Protein AF-A0A5J4P7D4-F1 (afdb_monomer_lite)

Sequence (178 aa):
KENSPLKLSGLQFLTQFEGKTYKEIDRSEIRRINSHRVVLNILRKDTPANVKYIIFQRVNTAGMPLTPQEMRHALNQGRPAEFVKELAEVEEFLLATDRKISTKRMKDRDFVNRFLAFFLLGYDENYEGELDGFMQTAMSSLSEKDEKELQEIKTTFGKSMRTIYNIFDNDAFRKRYN

Foldseek 3Di:
DPDDADADDDDDPPCVRHRPGLVRDDPVVNVVVVPDDDDDDDDDPPQDLVNVLVVLQVVQPPDNRQDLQSSLCVSLDDPLNVLLVVLLPDPLNCQLCVVPQDPVSHSSSVVSLQVQLCVVPNDPPDCPPPRSVSSSVSSNCSVVDDPVRSVVSSVVSSVVSNVLCVVQPVNRPDDDDD

Radius of gyration: 21.69 Å; chains: 1; bounding box: 48×47×60 Å

Secondary structure (DSSP, 8-state):
--PPPPB----SS-GGGTT-BGGGS-HHHHHHHHT------PPPTTS-HHHHHHHHHHHTTSSSPPPHHHHHHHHTTTHHHHHHHHHHT-HHHHHHTTT-S--GGGHHHHHHHHHHHHHHH-STTT--S-HHHHHHHHHHHGGG--HHHHHHHHHHHHHHHHHHHHHHGGGTT-----

Organism: NCBI:txid433724

Structure (mmCIF, N/CA/C/O backbone):
data_AF-A0A5J4P7D4-F1
#
_entry.id   AF-A0A5J4P7D4-F1
#
loop_
_atom_site.group_PDB
_atom_site.id
_atom_site.type_symbol
_atom_site.label_atom_id
_atom_site.label_alt_id
_atom_site.label_comp_id
_atom_site.label_asym_id
_atom_site.label_entity_id
_atom_site.label_seq_id
_atom_site.pdbx_PDB_ins_code
_atom_site.Cartn_x
_atom_site.Cartn_y
_atom_site.Cartn_z
_atom_site.occupancy
_atom_site.B_iso_or_equiv
_atom_site.auth_seq_id
_atom_site.auth_comp_id
_atom_site.auth_asym_id
_atom_site.auth_atom_id
_atom_site.pdbx_PDB_model_num
ATOM 1 N N . LYS A 1 1 ? -12.859 28.177 14.405 1.00 46.16 1 LYS A N 1
ATOM 2 C CA . LYS A 1 1 ? -14.030 27.382 13.966 1.00 46.16 1 LYS A CA 1
ATOM 3 C C . LYS A 1 1 ? -14.471 26.546 15.156 1.00 46.16 1 LYS A C 1
ATOM 5 O O . LYS A 1 1 ? -13.676 25.729 15.600 1.00 46.16 1 LYS A O 1
ATOM 10 N N . GLU A 1 2 ? -15.649 26.803 15.723 1.00 53.09 2 GLU A N 1
ATOM 11 C CA . GLU A 1 2 ? -16.229 25.909 16.731 1.00 53.09 2 GLU A CA 1
ATOM 12 C C . GLU A 1 2 ? -16.552 24.580 16.047 1.00 53.09 2 GLU A C 1
ATOM 14 O O . GLU A 1 2 ? -17.415 24.517 15.174 1.00 53.09 2 GLU A O 1
ATOM 19 N N . ASN A 1 3 ? -15.792 23.535 16.372 1.00 69.12 3 ASN A N 1
ATOM 20 C CA . ASN A 1 3 ? -16.097 22.197 15.889 1.00 69.12 3 ASN A CA 1
ATOM 21 C C . ASN A 1 3 ? -17.361 21.719 16.596 1.00 69.12 3 ASN A C 1
ATOM 23 O O . ASN A 1 3 ? -17.386 21.607 17.824 1.00 69.12 3 ASN A O 1
ATOM 27 N N . SER A 1 4 ? -18.400 21.431 15.816 1.00 82.44 4 SER A N 1
ATOM 28 C CA . SER A 1 4 ? -19.593 20.763 16.319 1.00 82.44 4 SER A CA 1
ATOM 29 C C . SER A 1 4 ? -19.191 19.478 17.060 1.00 82.44 4 SER A C 1
ATOM 31 O O . SER A 1 4 ? -18.303 18.758 16.593 1.00 82.44 4 SER A O 1
ATOM 33 N N . PRO A 1 5 ? -19.802 19.184 18.220 1.00 85.62 5 PRO A N 1
ATOM 34 C CA . PRO A 1 5 ? -19.445 18.012 19.007 1.00 85.62 5 PRO A CA 1
ATOM 35 C C . PRO A 1 5 ? -19.696 16.727 18.211 1.00 85.62 5 PRO A C 1
ATOM 37 O O . PRO A 1 5 ? -20.741 16.570 17.578 1.00 85.62 5 PRO A O 1
ATOM 40 N N . LEU A 1 6 ? -18.729 15.806 18.263 1.00 92.31 6 LEU A N 1
ATOM 41 C CA . LEU A 1 6 ? -18.836 14.499 17.621 1.00 92.31 6 LEU A CA 1
ATOM 42 C C . LEU A 1 6 ? -20.004 13.708 18.220 1.00 92.31 6 LEU A C 1
ATOM 44 O O . LEU A 1 6 ? -20.216 13.711 19.438 1.00 92.31 6 LEU A O 1
ATOM 48 N N . LYS A 1 7 ? -20.736 13.018 17.346 1.00 94.19 7 LYS A N 1
ATOM 49 C CA . LYS A 1 7 ? -21.844 12.130 17.699 1.00 94.19 7 LYS A CA 1
ATOM 50 C C . LYS A 1 7 ? -21.432 10.687 17.464 1.00 94.19 7 LYS A C 1
ATOM 52 O O . LYS A 1 7 ? -20.770 10.388 16.469 1.00 94.19 7 LYS A O 1
ATOM 57 N N . LEU A 1 8 ? -21.819 9.810 18.382 1.00 92.12 8 LEU A N 1
ATOM 58 C CA . LEU A 1 8 ? -21.592 8.380 18.224 1.00 92.12 8 LEU A CA 1
ATOM 59 C C . LEU A 1 8 ? -22.368 7.864 17.013 1.00 92.12 8 LEU A C 1
ATOM 61 O O . LEU A 1 8 ? -23.520 8.247 16.809 1.00 92.12 8 LEU A O 1
ATOM 65 N N . SER A 1 9 ? -21.725 7.019 16.211 1.00 93.00 9 SER A N 1
ATOM 66 C CA . SER A 1 9 ? -22.381 6.356 15.090 1.00 93.00 9 SER A CA 1
ATOM 67 C C . SER A 1 9 ? -21.851 4.942 14.856 1.00 93.00 9 SER A C 1
ATOM 69 O O . SER A 1 9 ? -20.699 4.650 15.186 1.00 93.00 9 SER A O 1
ATOM 71 N N . GLY A 1 10 ? -22.685 4.072 14.286 1.00 90.69 10 GLY A N 1
ATOM 72 C CA . GLY A 1 10 ? -22.324 2.702 13.918 1.00 90.69 10 GLY A CA 1
ATOM 73 C C . GLY A 1 10 ? -22.178 1.744 15.104 1.00 90.69 10 GLY A C 1
ATOM 74 O O . GLY A 1 10 ? -21.402 0.789 15.024 1.00 90.69 10 GL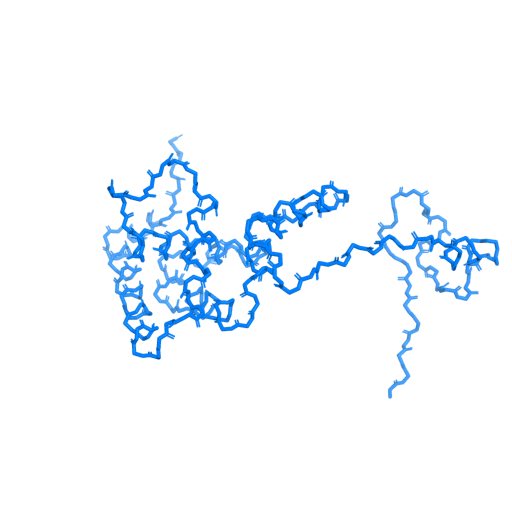Y A O 1
ATOM 75 N N . LEU A 1 11 ? -22.880 1.985 16.216 1.00 89.81 11 LEU A N 1
ATOM 76 C CA . LEU A 1 11 ? -22.813 1.124 17.398 1.00 89.81 11 LEU A CA 1
ATOM 77 C C . LEU A 1 11 ? -23.541 -0.211 17.159 1.00 89.81 11 LEU A C 1
ATOM 79 O O . LEU A 1 11 ? -24.697 -0.234 16.755 1.00 89.81 11 LEU A O 1
ATOM 83 N N . GLN A 1 12 ? -22.885 -1.337 17.469 1.00 83.88 12 GLN A N 1
ATOM 84 C CA . GLN A 1 12 ? -23.477 -2.680 17.313 1.00 83.88 12 GLN A CA 1
ATOM 85 C C . GLN A 1 12 ? -24.240 -3.171 18.554 1.00 83.88 12 GLN A C 1
ATOM 87 O O . GLN A 1 12 ? -25.206 -3.914 18.422 1.00 83.88 12 GLN A O 1
ATOM 92 N N . PHE A 1 13 ? -23.819 -2.762 19.757 1.00 83.62 13 PHE A N 1
ATOM 93 C CA . PHE A 1 13 ? -24.372 -3.268 21.025 1.00 83.62 13 PHE A CA 1
ATOM 94 C C . PHE A 1 13 ? -24.943 -2.173 21.936 1.00 83.62 13 PHE A C 1
ATOM 96 O O . PHE A 1 13 ? -25.881 -2.428 22.681 1.00 83.62 13 PHE A O 1
ATOM 103 N N . LEU A 1 14 ? -24.395 -0.952 21.887 1.00 88.69 14 LEU A N 1
ATOM 104 C CA . LEU A 1 14 ? -24.817 0.189 22.716 1.00 88.69 14 LEU A CA 1
ATOM 105 C C . LEU A 1 14 ? -25.665 1.187 21.915 1.00 88.69 14 LEU A C 1
ATOM 107 O O . LEU A 1 14 ? -25.465 2.399 21.993 1.00 88.69 14 LEU A O 1
ATOM 111 N N . THR A 1 15 ? -26.590 0.673 21.108 1.00 92.44 15 THR A N 1
ATOM 112 C CA . THR A 1 15 ? -27.389 1.453 20.149 1.00 92.44 15 THR A CA 1
ATOM 113 C C . THR A 1 15 ? -28.210 2.569 20.801 1.00 92.44 15 THR A C 1
ATOM 115 O O . THR A 1 15 ? -28.517 3.559 20.147 1.00 92.44 15 THR A O 1
ATOM 118 N N . GLN A 1 16 ? -28.488 2.497 22.107 1.00 92.88 16 GLN A N 1
ATOM 119 C CA . GLN A 1 16 ? -29.135 3.568 22.876 1.00 92.88 16 GLN A CA 1
ATOM 120 C C . GLN A 1 16 ? -28.321 4.874 22.962 1.00 92.88 16 GLN A C 1
ATOM 122 O O . GLN A 1 16 ? -28.845 5.908 23.390 1.00 92.88 16 GLN A O 1
ATOM 127 N N . PHE A 1 17 ? -27.034 4.833 22.609 1.00 93.44 17 PHE A N 1
ATOM 128 C CA . PHE A 1 17 ? -26.161 6.005 22.544 1.00 93.44 17 PHE A CA 1
ATOM 129 C C . PHE A 1 17 ? -25.902 6.484 21.113 1.00 93.44 17 PHE A C 1
ATOM 131 O O . PHE A 1 17 ? -25.195 7.473 20.930 1.00 93.44 17 PHE A O 1
ATOM 138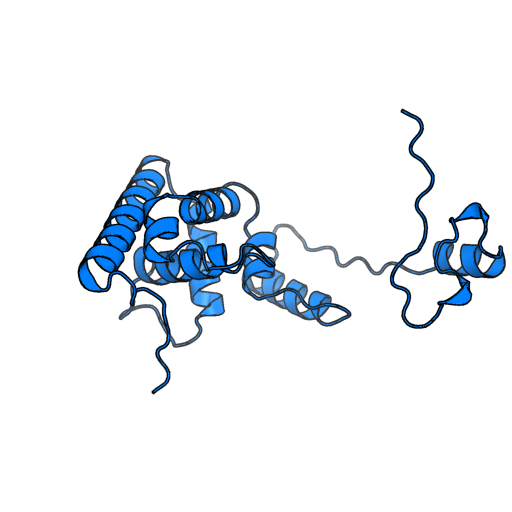 N N . GLU A 1 18 ? -26.483 5.830 20.106 1.00 95.06 18 GLU A N 1
ATOM 139 C CA . GLU A 1 18 ? -26.373 6.244 18.709 1.00 95.06 18 GLU A CA 1
ATOM 140 C C . GLU A 1 18 ? -26.872 7.691 18.541 1.00 95.06 18 GLU A C 1
ATOM 142 O O . GLU A 1 18 ? -27.904 8.085 19.086 1.00 95.06 18 GLU A O 1
ATOM 147 N N . GLY A 1 19 ? -26.107 8.520 17.831 1.00 94.44 19 GLY A N 1
ATOM 148 C CA . GLY A 1 19 ? -26.412 9.934 17.610 1.00 94.44 19 GLY A CA 1
ATOM 149 C C . GLY A 1 19 ? -26.191 10.856 18.816 1.00 94.44 19 GLY A C 1
ATOM 150 O O . GLY A 1 19 ? -26.278 12.077 18.650 1.00 94.44 19 GLY A O 1
ATOM 151 N N . LYS A 1 20 ? -25.868 10.320 20.001 1.00 94.75 20 LYS A N 1
ATOM 152 C CA . LYS A 1 20 ? -25.561 11.122 21.192 1.00 94.75 20 LYS A CA 1
ATOM 153 C C . LYS A 1 20 ? -24.125 11.636 21.169 1.00 94.75 20 LYS A C 1
ATOM 155 O O . LYS A 1 20 ? -23.201 10.982 20.683 1.00 94.75 20 LYS A O 1
ATOM 160 N N . THR A 1 21 ? -23.937 12.820 21.729 1.00 93.69 21 THR A N 1
ATOM 161 C CA . THR A 1 21 ? -22.639 13.429 22.020 1.00 93.69 21 THR A CA 1
ATOM 162 C C . THR A 1 21 ? -22.132 12.986 23.391 1.00 93.69 21 THR A C 1
ATOM 164 O O . THR A 1 21 ? -22.897 12.537 24.242 1.00 93.69 21 THR A O 1
ATOM 167 N N . TYR A 1 22 ? -20.838 13.181 23.655 1.00 90.56 22 TYR A N 1
ATOM 168 C CA . TYR A 1 22 ? -20.226 12.838 24.946 1.00 90.56 22 TYR A CA 1
ATOM 169 C C . TYR A 1 22 ? -20.953 13.447 26.160 1.00 90.56 22 TYR A C 1
ATOM 171 O O . TYR A 1 22 ? -21.001 12.829 27.215 1.00 90.56 22 TYR A O 1
ATOM 179 N N . LYS A 1 23 ? -21.544 14.644 26.021 1.00 90.50 23 LYS A N 1
ATOM 180 C CA . LYS A 1 23 ? -22.276 15.318 27.109 1.00 90.50 23 LYS A CA 1
ATOM 181 C C . LYS A 1 23 ? -23.677 14.744 27.357 1.00 90.50 23 LYS A C 1
ATOM 183 O O . LYS A 1 23 ? -24.234 14.990 28.420 1.00 90.50 23 LYS A O 1
ATOM 188 N N . GLU A 1 24 ? -24.238 14.019 26.392 1.00 93.19 24 GLU A N 1
ATOM 189 C CA . GLU A 1 24 ? -25.592 13.443 26.436 1.00 93.19 24 GLU A CA 1
ATOM 190 C C . GLU A 1 24 ? -25.603 11.986 26.933 1.00 93.19 24 GLU A C 1
ATOM 192 O O . GLU A 1 24 ? -26.661 11.361 27.024 1.00 93.19 24 GLU A O 1
ATOM 197 N N . ILE A 1 25 ? -24.428 11.426 27.231 1.00 93.69 25 ILE A N 1
ATOM 198 C CA . ILE A 1 25 ? -24.266 10.080 27.784 1.00 93.69 25 ILE A CA 1
ATOM 199 C C . ILE A 1 25 ? -24.331 10.149 29.315 1.00 93.69 25 ILE A C 1
ATOM 201 O O . ILE A 1 25 ? -23.865 11.109 29.933 1.00 93.69 25 ILE A O 1
ATOM 205 N N . ASP A 1 26 ? -24.886 9.112 29.943 1.00 93.19 26 ASP A N 1
ATOM 206 C CA . ASP A 1 26 ? -24.967 9.030 31.399 1.00 93.19 26 ASP A CA 1
ATOM 207 C C . ASP A 1 26 ? -23.583 9.067 32.059 1.00 93.19 26 ASP A C 1
ATOM 209 O O . ASP A 1 26 ? -22.604 8.480 31.586 1.00 93.19 26 ASP A O 1
ATOM 213 N N . ARG A 1 27 ? -23.501 9.728 33.220 1.00 92.25 27 ARG A N 1
ATOM 214 C CA . ARG A 1 27 ? -22.233 9.916 33.947 1.00 92.25 27 ARG A CA 1
ATOM 215 C C . ARG A 1 27 ? -21.536 8.600 34.305 1.00 92.25 27 ARG A C 1
ATOM 217 O O . ARG A 1 27 ? -20.309 8.581 34.391 1.00 92.25 27 ARG A O 1
ATOM 224 N N . SER A 1 28 ? -22.287 7.523 34.538 1.00 92.25 28 SER A N 1
ATOM 225 C CA . SER A 1 28 ? -21.741 6.188 34.818 1.00 92.25 28 SER A CA 1
ATOM 226 C C . SER A 1 28 ? -20.965 5.630 33.623 1.00 92.25 28 SER A C 1
ATOM 228 O O . SER A 1 28 ? -19.838 5.168 33.791 1.00 92.25 28 SER A O 1
ATOM 230 N N . GLU A 1 29 ? -21.519 5.744 32.418 1.00 91.31 29 GLU A N 1
ATOM 231 C CA . GLU A 1 29 ? -20.887 5.285 31.179 1.00 91.31 29 GLU A CA 1
ATOM 232 C C . GLU A 1 29 ? -19.696 6.167 30.804 1.00 91.31 29 GLU A C 1
ATOM 234 O O . GLU A 1 29 ? -18.632 5.649 30.471 1.00 91.31 29 GLU A O 1
ATOM 239 N N . ILE A 1 30 ? -19.814 7.489 30.978 1.00 91.62 30 ILE A N 1
ATOM 240 C CA . ILE A 1 30 ? -18.678 8.412 30.842 1.00 91.62 30 ILE A CA 1
ATOM 241 C C . ILE A 1 30 ? -17.539 8.012 31.787 1.00 91.62 30 ILE A C 1
ATOM 243 O O . ILE A 1 30 ? -16.375 7.966 31.387 1.00 91.62 30 ILE A O 1
ATOM 247 N N . ARG A 1 31 ? -17.853 7.693 33.049 1.00 92.56 31 ARG A N 1
ATOM 248 C CA . ARG A 1 31 ? -16.848 7.239 34.015 1.00 92.56 31 ARG A CA 1
ATOM 249 C C . ARG A 1 31 ? -16.209 5.926 33.567 1.00 92.56 31 ARG A C 1
ATOM 251 O O . ARG A 1 31 ? -14.994 5.819 33.674 1.00 92.56 31 ARG A O 1
ATOM 258 N N . ARG A 1 32 ? -16.988 4.983 33.026 1.00 90.75 32 ARG A N 1
ATOM 259 C CA . ARG A 1 32 ? -16.485 3.706 32.495 1.00 90.75 32 ARG A CA 1
ATOM 260 C C . ARG A 1 32 ? -15.531 3.903 31.317 1.00 90.75 32 ARG A C 1
ATOM 262 O O . ARG A 1 32 ? -14.507 3.228 31.262 1.00 90.75 32 ARG A O 1
ATOM 269 N N . ILE A 1 33 ? -15.842 4.837 30.415 1.00 89.19 33 ILE A N 1
ATOM 270 C CA . ILE A 1 33 ? -14.963 5.231 29.302 1.00 89.19 33 ILE A CA 1
ATOM 271 C C . ILE A 1 33 ? -13.659 5.820 29.851 1.00 89.19 33 ILE A C 1
ATOM 273 O O . ILE A 1 33 ? -12.580 5.354 29.499 1.00 89.19 33 ILE A O 1
ATOM 277 N N . ASN A 1 34 ? -13.749 6.789 30.765 1.00 89.94 34 ASN A N 1
ATOM 278 C CA . ASN A 1 34 ? -12.573 7.471 31.317 1.00 89.94 34 ASN A CA 1
ATOM 279 C C . ASN A 1 34 ? -11.693 6.564 32.183 1.00 89.94 34 ASN A C 1
ATOM 281 O O . ASN A 1 34 ? -10.487 6.775 32.268 1.00 89.94 34 ASN A O 1
ATOM 285 N N . SER A 1 35 ? -12.281 5.563 32.839 1.00 91.56 35 SER A N 1
ATOM 286 C CA . SER A 1 35 ? -11.549 4.577 33.634 1.00 91.56 35 SER A CA 1
ATOM 287 C C . SER A 1 35 ? -11.076 3.376 32.813 1.00 91.56 35 SER A C 1
ATOM 289 O O . SER A 1 35 ? -10.497 2.448 33.383 1.00 91.56 35 SER A O 1
ATOM 291 N N . HIS A 1 36 ? -11.363 3.327 31.507 1.00 90.25 36 HIS A N 1
ATOM 292 C CA . HIS A 1 36 ? -10.945 2.211 30.672 1.00 90.25 36 HIS A CA 1
ATOM 293 C C . HIS A 1 36 ? -9.420 2.204 30.552 1.00 90.25 36 HIS A C 1
ATOM 295 O O . HIS A 1 36 ? -8.794 3.211 30.221 1.00 90.25 36 HIS A O 1
ATOM 301 N N . ARG A 1 37 ? -8.800 1.059 30.846 1.00 87.62 37 ARG A N 1
ATOM 302 C CA . ARG A 1 37 ? -7.342 0.933 30.808 1.00 87.62 37 ARG A CA 1
ATOM 303 C C . ARG A 1 37 ? -6.899 0.732 29.367 1.00 87.62 37 ARG A C 1
ATOM 305 O O . ARG A 1 37 ? -7.195 -0.296 28.768 1.00 87.62 37 ARG A O 1
ATOM 312 N N . VAL A 1 38 ? -6.148 1.688 28.836 1.00 84.00 38 VAL A N 1
ATOM 313 C CA . VAL A 1 38 ? -5.458 1.522 27.556 1.00 84.00 38 VAL A CA 1
ATOM 314 C C . VAL A 1 38 ? -4.169 0.743 27.806 1.00 84.00 38 VAL A C 1
ATOM 316 O O . VAL A 1 38 ? -3.326 1.165 28.599 1.00 84.00 38 VAL A O 1
ATOM 319 N N . VAL A 1 39 ? -4.017 -0.408 27.152 1.00 80.38 39 VAL A N 1
ATOM 320 C CA . VAL A 1 39 ? -2.771 -1.183 27.186 1.00 80.38 39 VAL A CA 1
ATOM 321 C C . VAL A 1 39 ? -1.828 -0.618 26.131 1.00 80.38 39 VAL A C 1
ATOM 323 O O . VAL A 1 39 ? -2.134 -0.646 24.941 1.00 80.38 39 VAL A O 1
ATOM 326 N N . LEU A 1 40 ? -0.677 -0.106 26.566 1.00 81.25 40 LEU A N 1
ATOM 327 C CA . LEU A 1 40 ? 0.373 0.396 25.684 1.00 81.25 40 LEU A CA 1
ATOM 328 C C . LEU A 1 40 ? 1.529 -0.605 25.648 1.00 81.25 40 LEU A C 1
ATOM 330 O O . LEU A 1 40 ? 2.111 -0.920 26.683 1.00 81.25 40 LEU A O 1
ATOM 334 N N . ASN A 1 41 ? 1.880 -1.075 24.452 1.00 78.38 41 ASN A N 1
ATOM 335 C CA . ASN A 1 41 ? 3.073 -1.888 24.223 1.00 78.38 41 ASN A CA 1
ATOM 336 C C . ASN A 1 41 ? 4.170 -0.992 23.636 1.00 78.38 41 ASN A C 1
ATOM 338 O O . ASN A 1 41 ? 4.054 -0.541 22.498 1.00 78.38 41 ASN A O 1
ATOM 342 N N . ILE A 1 42 ? 5.216 -0.708 24.416 1.00 82.88 42 ILE A N 1
ATOM 343 C CA . ILE A 1 42 ? 6.316 0.172 23.998 1.00 82.88 42 ILE A CA 1
ATOM 344 C C . ILE A 1 42 ? 7.446 -0.680 23.421 1.00 82.88 42 ILE A C 1
ATOM 346 O O . ILE A 1 42 ? 8.053 -1.482 24.129 1.00 82.88 42 ILE A O 1
ATOM 350 N N . LEU A 1 43 ? 7.741 -0.486 22.136 1.00 82.94 43 LEU A N 1
ATOM 351 C CA . LEU A 1 43 ? 8.848 -1.151 21.452 1.00 82.94 43 LEU A CA 1
ATOM 352 C C . LEU A 1 43 ? 10.102 -0.283 21.530 1.00 82.94 43 LEU A C 1
ATOM 354 O O . LEU A 1 43 ? 10.059 0.915 21.249 1.00 82.94 43 LEU A O 1
ATOM 358 N N . ARG A 1 44 ? 11.236 -0.889 21.889 1.00 86.00 44 ARG A N 1
ATOM 359 C CA . ARG A 1 44 ? 12.528 -0.194 21.881 1.00 86.00 44 ARG A CA 1
ATOM 360 C C . ARG A 1 44 ? 13.028 -0.016 20.445 1.00 86.00 44 ARG A C 1
ATOM 362 O O . ARG A 1 44 ? 12.671 -0.799 19.558 1.00 86.00 44 ARG A O 1
ATOM 369 N N . LYS A 1 45 ? 13.863 1.001 20.211 1.00 79.81 45 LYS A N 1
ATOM 370 C CA . LYS A 1 45 ? 14.388 1.353 18.876 1.00 79.81 45 LYS A CA 1
ATOM 371 C C . LYS A 1 45 ? 15.063 0.160 18.182 1.00 79.81 45 LYS A C 1
ATOM 373 O O . LYS A 1 45 ? 14.801 -0.081 17.005 1.00 79.81 45 LYS A O 1
ATOM 378 N N . ASP A 1 46 ? 15.850 -0.588 18.945 1.00 84.88 46 ASP A N 1
ATOM 379 C CA . ASP A 1 46 ? 16.629 -1.780 18.591 1.00 84.88 46 ASP A CA 1
ATOM 380 C C . ASP A 1 46 ? 15.799 -3.059 18.408 1.00 84.88 46 ASP A C 1
ATOM 382 O O . ASP A 1 46 ? 16.346 -4.090 18.030 1.00 84.88 46 ASP A O 1
ATOM 386 N N . THR A 1 47 ? 14.478 -3.015 18.621 1.00 84.44 47 THR A N 1
ATOM 387 C CA . THR A 1 47 ? 13.620 -4.181 18.368 1.00 84.44 47 THR A CA 1
ATOM 388 C C . THR A 1 47 ? 13.722 -4.576 16.883 1.00 84.44 47 THR A C 1
ATOM 390 O O . THR A 1 47 ? 13.428 -3.729 16.025 1.00 84.44 47 THR A O 1
ATOM 393 N N . PRO A 1 48 ? 14.094 -5.832 16.562 1.00 82.44 48 PRO A N 1
ATOM 394 C CA . PRO A 1 48 ? 14.216 -6.297 15.183 1.00 82.44 48 PRO A CA 1
ATOM 395 C C . PRO A 1 48 ? 12.927 -6.100 14.374 1.00 82.44 48 PRO A C 1
ATOM 397 O O . PRO A 1 48 ? 11.821 -6.205 14.913 1.00 82.44 48 PRO A O 1
ATOM 400 N N . ALA A 1 49 ? 13.052 -5.813 13.075 1.00 74.88 49 ALA A N 1
ATOM 401 C CA . ALA A 1 49 ? 11.910 -5.490 12.211 1.00 74.88 49 ALA A CA 1
ATOM 402 C C . ALA A 1 49 ? 10.876 -6.628 12.137 1.00 74.88 49 ALA A C 1
ATOM 404 O O . ALA A 1 49 ? 9.675 -6.381 12.237 1.00 74.88 49 ALA A O 1
ATOM 405 N N . ASN A 1 50 ? 11.336 -7.879 12.065 1.00 71.56 50 ASN A N 1
ATOM 406 C CA . ASN A 1 50 ? 10.482 -9.068 12.105 1.00 71.56 50 ASN A CA 1
ATOM 407 C C . ASN A 1 50 ? 9.726 -9.205 13.442 1.00 71.56 50 ASN A C 1
ATOM 409 O O . ASN A 1 50 ? 8.551 -9.562 13.457 1.00 71.56 50 ASN A O 1
ATOM 413 N N . VAL A 1 51 ? 10.357 -8.864 14.570 1.00 80.19 51 VAL A N 1
ATOM 414 C CA . VAL A 1 51 ? 9.700 -8.870 15.887 1.00 80.19 51 VAL A CA 1
ATOM 415 C C . VAL A 1 51 ? 8.640 -7.769 15.966 1.00 80.19 51 VAL A C 1
ATOM 417 O O . VAL A 1 51 ? 7.529 -8.033 16.427 1.00 80.19 51 VAL A O 1
ATOM 420 N N . LYS A 1 52 ? 8.936 -6.558 15.463 1.00 80.69 52 LYS A N 1
ATOM 421 C CA . LYS A 1 52 ? 7.940 -5.477 15.337 1.00 80.69 52 LYS A CA 1
ATOM 422 C C . LYS A 1 52 ? 6.743 -5.956 14.513 1.00 80.69 52 LYS A C 1
ATOM 424 O O . LYS A 1 52 ? 5.616 -5.825 14.979 1.00 80.69 52 LYS A O 1
ATOM 429 N N . TYR A 1 53 ? 6.984 -6.578 13.358 1.00 75.38 53 TYR A N 1
ATOM 430 C CA . TYR A 1 53 ? 5.934 -7.134 12.500 1.00 75.38 53 TYR A CA 1
ATOM 431 C C . TYR A 1 53 ? 5.033 -8.123 13.251 1.00 75.38 53 TYR A C 1
ATOM 433 O O . TYR A 1 53 ? 3.822 -7.922 13.309 1.00 75.38 53 TYR A O 1
ATOM 441 N N . ILE A 1 54 ? 5.612 -9.129 13.914 1.00 74.38 54 ILE A N 1
ATOM 442 C CA . ILE A 1 54 ? 4.848 -10.145 14.659 1.00 74.38 54 ILE A CA 1
ATOM 443 C C . ILE A 1 54 ? 4.024 -9.513 15.792 1.00 74.38 54 ILE A C 1
ATOM 445 O O . ILE A 1 54 ? 2.871 -9.893 16.011 1.00 74.38 54 ILE A O 1
ATOM 449 N N . ILE A 1 55 ? 4.582 -8.538 16.519 1.00 81.75 55 ILE A N 1
ATOM 450 C CA . ILE A 1 55 ? 3.854 -7.835 17.586 1.00 81.75 55 ILE A CA 1
ATOM 451 C C . ILE A 1 55 ? 2.685 -7.039 17.000 1.00 81.75 55 ILE A C 1
ATOM 453 O O . ILE A 1 55 ? 1.569 -7.138 17.513 1.00 81.75 55 ILE A O 1
ATOM 457 N N . PHE A 1 56 ? 2.909 -6.299 15.911 1.00 77.44 56 PHE A N 1
ATOM 458 C CA . PHE A 1 56 ? 1.846 -5.577 15.214 1.00 77.44 56 PHE A CA 1
ATOM 459 C C . PHE A 1 56 ? 0.756 -6.533 14.728 1.00 77.44 56 PHE A C 1
ATOM 461 O O . PHE A 1 56 ? -0.420 -6.268 14.966 1.00 77.44 56 PHE A O 1
ATOM 468 N N . GLN A 1 57 ? 1.117 -7.664 14.125 1.00 74.38 57 GLN A N 1
ATOM 469 C CA . GLN A 1 57 ? 0.162 -8.676 13.685 1.00 74.38 57 GLN A CA 1
ATOM 470 C C . GLN A 1 57 ? -0.702 -9.183 14.841 1.00 74.38 57 GLN A C 1
ATOM 472 O O . GLN A 1 57 ? -1.922 -9.224 14.713 1.00 74.38 57 GLN A O 1
ATOM 477 N N . ARG A 1 58 ? -0.096 -9.502 15.993 1.00 76.81 58 ARG A N 1
ATOM 478 C CA . ARG A 1 58 ? -0.825 -9.990 17.174 1.00 76.81 58 ARG A CA 1
ATOM 479 C C . ARG A 1 58 ? -1.757 -8.935 17.758 1.00 76.81 58 ARG A C 1
ATOM 481 O O . ARG A 1 58 ? -2.906 -9.244 18.046 1.00 76.81 58 ARG A O 1
ATOM 488 N N . VAL A 1 59 ? -1.305 -7.691 17.901 1.00 77.69 59 VAL A N 1
ATOM 489 C CA . VAL A 1 59 ? -2.141 -6.602 18.440 1.00 77.69 59 VAL A CA 1
ATOM 490 C C . VAL A 1 59 ? -3.321 -6.303 17.512 1.00 77.69 59 VAL A C 1
ATOM 492 O O . VAL A 1 59 ? -4.429 -6.069 17.985 1.00 77.69 59 VAL A O 1
ATOM 495 N N . ASN A 1 60 ? -3.116 -6.389 16.196 1.00 70.19 60 ASN A N 1
ATOM 496 C CA . ASN A 1 60 ? -4.153 -6.137 15.198 1.00 70.19 60 ASN A CA 1
ATOM 497 C C . ASN A 1 60 ? -5.098 -7.329 14.963 1.00 70.19 60 ASN A C 1
ATOM 499 O O . ASN A 1 60 ? -5.840 -7.316 13.990 1.00 70.19 60 ASN A O 1
ATOM 503 N N . THR A 1 61 ? -5.112 -8.358 15.817 1.00 67.62 61 THR A N 1
ATOM 504 C CA . THR A 1 61 ? -6.113 -9.439 15.702 1.00 67.62 61 THR A CA 1
ATOM 505 C C . THR A 1 61 ? -7.452 -9.098 16.359 1.00 67.62 61 THR A C 1
ATOM 507 O O . THR A 1 61 ? -8.472 -9.670 15.982 1.00 67.62 61 THR A O 1
ATOM 510 N N . ALA A 1 62 ? -7.484 -8.155 17.307 1.00 66.50 62 ALA A N 1
ATOM 511 C CA . ALA A 1 62 ? -8.722 -7.703 17.937 1.00 66.50 62 ALA A CA 1
ATOM 512 C C . ALA A 1 62 ? -9.377 -6.565 17.129 1.00 66.50 62 ALA A C 1
ATOM 514 O O . ALA A 1 62 ? -8.735 -5.562 16.824 1.00 66.50 62 ALA A O 1
ATOM 515 N N . GLY A 1 63 ? -10.671 -6.692 16.817 1.00 74.44 63 GLY A N 1
ATOM 516 C CA . GLY A 1 63 ? -11.420 -5.698 16.038 1.00 74.44 63 GLY A CA 1
ATOM 517 C C . GLY A 1 63 ? -11.358 -5.954 14.529 1.00 74.44 63 GLY A C 1
ATOM 518 O O . GLY A 1 63 ? -11.522 -7.088 14.090 1.00 74.44 63 GLY A O 1
ATOM 519 N N . MET A 1 64 ? -11.173 -4.901 13.724 1.00 75.69 64 MET A N 1
ATOM 520 C CA . MET A 1 64 ? -10.981 -5.032 12.275 1.00 75.69 64 MET A CA 1
ATOM 521 C C . MET A 1 64 ? -9.486 -5.222 11.984 1.00 75.69 64 MET A C 1
ATOM 523 O O . MET A 1 64 ? -8.734 -4.253 12.102 1.00 75.69 64 MET A O 1
ATOM 527 N N . PRO A 1 65 ? -9.034 -6.430 11.604 1.00 82.12 65 PRO A N 1
ATOM 528 C CA . PRO A 1 65 ? -7.612 -6.700 11.470 1.00 82.12 65 PRO A CA 1
ATOM 529 C C . PRO A 1 65 ? -7.029 -5.971 10.272 1.00 82.12 65 PRO A C 1
ATOM 531 O O . PRO A 1 65 ? -7.658 -5.957 9.212 1.00 82.12 65 PRO A O 1
ATOM 534 N N . LEU A 1 66 ? -5.829 -5.402 10.418 1.00 85.31 66 LEU A N 1
ATOM 535 C CA . LEU A 1 66 ? -5.079 -4.824 9.300 1.00 85.31 66 LEU A CA 1
ATOM 536 C C . LEU A 1 66 ? -4.790 -5.893 8.241 1.00 85.31 66 LEU A C 1
ATOM 538 O O . LEU A 1 66 ? -4.523 -7.052 8.555 1.00 85.31 66 LEU A O 1
ATOM 542 N N . THR A 1 67 ? -4.831 -5.496 6.974 1.00 91.06 67 THR A N 1
ATOM 543 C CA . THR A 1 67 ? -4.326 -6.327 5.881 1.00 91.06 67 THR A CA 1
ATOM 544 C C . THR A 1 67 ? -2.803 -6.427 5.983 1.00 91.06 67 THR A C 1
ATOM 546 O O . THR A 1 67 ? -2.168 -5.525 6.544 1.00 91.06 67 THR A O 1
ATOM 549 N N . PRO A 1 68 ? -2.186 -7.461 5.382 1.00 90.56 68 PRO A N 1
ATOM 550 C CA . PRO A 1 68 ? -0.731 -7.532 5.270 1.00 90.56 68 PRO A CA 1
ATOM 551 C C . PRO A 1 68 ? -0.114 -6.254 4.685 1.00 90.56 68 PRO A C 1
ATOM 553 O O . PRO A 1 68 ? 0.906 -5.775 5.176 1.00 90.56 68 PRO A O 1
ATOM 556 N N . GLN A 1 69 ? -0.779 -5.635 3.704 1.00 94.19 69 GLN A N 1
ATOM 557 C CA . GLN A 1 69 ? -0.317 -4.389 3.100 1.00 94.19 69 GLN A CA 1
ATOM 558 C C . GLN A 1 69 ? -0.412 -3.179 4.035 1.00 94.19 69 GLN A C 1
ATOM 560 O O . GLN A 1 69 ? 0.515 -2.372 4.084 1.00 94.19 69 GLN A O 1
ATOM 565 N N . GLU A 1 70 ? -1.499 -3.034 4.794 1.00 92.81 70 GLU A N 1
ATOM 566 C CA . GLU A 1 70 ? -1.612 -1.959 5.789 1.00 92.81 70 GLU A CA 1
ATOM 567 C C . GLU A 1 70 ? -0.553 -2.109 6.892 1.00 92.81 70 GLU A C 1
ATOM 569 O O . GLU A 1 70 ? -0.005 -1.112 7.359 1.00 92.81 70 GLU A O 1
ATOM 574 N N . MET A 1 71 ? -0.204 -3.346 7.256 1.00 90.44 71 MET A N 1
ATOM 575 C CA . MET A 1 71 ? 0.881 -3.629 8.194 1.00 90.44 71 MET A CA 1
ATOM 576 C C . MET A 1 71 ? 2.255 -3.274 7.615 1.00 90.44 71 MET A C 1
ATOM 578 O O . MET A 1 71 ? 3.014 -2.556 8.267 1.00 90.44 71 MET A O 1
ATOM 582 N N . ARG A 1 72 ? 2.551 -3.689 6.373 1.00 92.06 72 ARG A N 1
ATOM 583 C CA . ARG A 1 72 ? 3.772 -3.288 5.647 1.00 92.06 72 ARG A CA 1
ATOM 584 C C . ARG A 1 72 ? 3.911 -1.771 5.585 1.00 92.06 72 ARG A C 1
ATOM 586 O O . ARG A 1 72 ? 4.979 -1.233 5.865 1.00 92.06 72 ARG A O 1
ATOM 593 N N . HIS A 1 73 ? 2.824 -1.076 5.258 1.00 93.69 73 HIS A N 1
ATOM 594 C CA . HIS A 1 73 ? 2.799 0.380 5.216 1.00 93.69 73 HIS A CA 1
ATOM 595 C C . HIS A 1 73 ? 3.080 0.995 6.594 1.00 93.69 73 HIS A C 1
ATOM 597 O O . HIS A 1 73 ? 3.881 1.921 6.693 1.00 93.69 73 HIS A O 1
ATOM 603 N N . ALA A 1 74 ? 2.468 0.484 7.665 1.00 89.50 74 ALA A N 1
ATOM 604 C CA . ALA A 1 74 ? 2.687 0.978 9.026 1.00 89.50 74 ALA A CA 1
ATOM 605 C C . ALA A 1 74 ? 4.136 0.790 9.514 1.00 89.50 74 ALA A C 1
ATOM 607 O O . ALA A 1 74 ? 4.648 1.629 10.251 1.00 89.50 74 ALA A O 1
ATOM 608 N N . LEU A 1 75 ? 4.806 -0.284 9.091 1.00 88.31 75 LEU A N 1
ATOM 609 C CA . LEU A 1 75 ? 6.189 -0.576 9.483 1.00 88.31 75 LEU A CA 1
ATOM 610 C C . LEU A 1 75 ? 7.233 0.179 8.652 1.00 88.31 75 LEU A C 1
ATOM 612 O O . LEU A 1 75 ? 8.343 0.387 9.132 1.00 88.31 75 LEU A O 1
ATOM 616 N N . ASN A 1 76 ? 6.875 0.604 7.439 1.00 91.88 76 ASN A N 1
ATOM 617 C CA . ASN A 1 76 ? 7.765 1.271 6.487 1.00 91.88 76 ASN A CA 1
ATOM 618 C C . ASN A 1 76 ? 7.294 2.704 6.165 1.00 91.88 76 ASN A C 1
ATOM 620 O O . ASN A 1 76 ? 7.275 3.120 5.006 1.00 91.88 76 ASN A O 1
ATOM 624 N N . GLN A 1 77 ? 6.859 3.447 7.188 1.00 91.19 77 GLN A N 1
ATOM 625 C CA . GLN A 1 77 ? 6.430 4.844 7.052 1.00 91.19 77 GLN A CA 1
ATOM 626 C C . GLN A 1 77 ? 7.549 5.753 6.513 1.00 91.19 77 GLN A C 1
ATOM 628 O O . GLN A 1 77 ? 8.736 5.477 6.685 1.00 91.19 77 GLN A O 1
ATOM 633 N N . GLY A 1 78 ? 7.157 6.868 5.893 1.00 94.31 78 GLY A N 1
ATOM 634 C CA . GLY A 1 78 ? 8.072 7.802 5.234 1.00 94.31 78 GLY A CA 1
ATOM 635 C C . GLY A 1 78 ? 8.400 7.368 3.806 1.00 94.31 78 GLY A C 1
ATOM 636 O O . GLY A 1 78 ? 7.522 6.895 3.083 1.00 94.31 78 GLY A O 1
ATOM 637 N N . ARG A 1 79 ? 9.670 7.512 3.412 1.00 96.06 79 ARG A N 1
ATOM 638 C CA . ARG A 1 79 ? 10.121 7.367 2.018 1.00 96.06 79 ARG A CA 1
ATOM 639 C C . ARG A 1 79 ? 9.666 6.067 1.330 1.00 96.06 79 ARG A C 1
ATOM 641 O O . ARG A 1 79 ? 9.139 6.171 0.226 1.00 96.06 79 ARG A O 1
ATOM 648 N N . PRO A 1 80 ? 9.768 4.864 1.938 1.00 97.44 80 PRO A N 1
ATOM 649 C CA . PRO A 1 80 ? 9.278 3.643 1.292 1.00 97.44 80 PRO A CA 1
ATOM 650 C C . PRO A 1 80 ? 7.773 3.671 1.005 1.00 97.44 80 PRO A C 1
ATOM 652 O O . PRO A 1 80 ? 7.330 3.349 -0.095 1.00 97.44 80 PRO A O 1
ATOM 655 N N . ALA A 1 81 ? 6.971 4.067 1.993 1.00 97.56 81 ALA A N 1
ATOM 656 C CA . ALA A 1 81 ? 5.522 4.152 1.872 1.00 97.56 81 ALA A CA 1
ATOM 657 C C . ALA A 1 81 ? 5.066 5.189 0.836 1.00 97.56 81 ALA A C 1
ATOM 659 O O . ALA A 1 81 ? 4.095 4.938 0.117 1.00 97.56 81 ALA A O 1
ATOM 660 N N . GLU A 1 82 ? 5.746 6.332 0.771 1.00 98.12 82 GLU A N 1
ATOM 661 C CA . GLU A 1 82 ? 5.492 7.389 -0.211 1.00 98.12 82 GLU A CA 1
ATOM 662 C C . GLU A 1 82 ? 5.850 6.930 -1.624 1.00 98.12 82 GLU A C 1
ATOM 664 O O . GLU A 1 82 ? 5.030 7.068 -2.527 1.00 98.12 82 GLU A O 1
ATOM 669 N N . PHE A 1 83 ? 7.002 6.281 -1.797 1.00 98.62 83 PHE A N 1
ATOM 670 C CA . PHE A 1 83 ? 7.432 5.768 -3.095 1.00 98.62 83 PHE A CA 1
ATOM 671 C C . PHE A 1 83 ? 6.505 4.666 -3.630 1.00 98.62 83 PHE A C 1
ATOM 673 O O . PHE A 1 83 ? 6.098 4.693 -4.788 1.00 98.62 83 PHE A O 1
ATOM 680 N N . VAL A 1 84 ? 6.076 3.721 -2.783 1.00 98.56 84 VAL A N 1
ATOM 681 C CA . VAL A 1 84 ? 5.093 2.693 -3.186 1.00 98.56 84 VAL A CA 1
ATOM 682 C C . VAL A 1 84 ? 3.764 3.328 -3.606 1.00 98.56 84 VAL A C 1
ATOM 684 O O . VAL A 1 84 ? 3.127 2.863 -4.552 1.00 98.56 84 VAL A O 1
ATOM 687 N N . LYS A 1 85 ? 3.332 4.389 -2.912 1.00 98.56 85 LYS A N 1
ATOM 688 C CA . LYS A 1 85 ? 2.139 5.149 -3.298 1.00 98.56 85 LYS A CA 1
ATOM 689 C C . LYS A 1 85 ? 2.342 5.827 -4.656 1.00 98.56 85 LYS A C 1
ATOM 691 O O . LYS A 1 85 ? 1.461 5.726 -5.498 1.00 98.56 85 LYS A O 1
ATOM 696 N N . GLU A 1 86 ? 3.484 6.469 -4.875 1.00 98.44 86 GLU A N 1
ATOM 697 C CA . GLU A 1 86 ? 3.811 7.128 -6.140 1.00 98.44 86 GLU A CA 1
ATOM 698 C C . GLU A 1 86 ? 3.776 6.148 -7.318 1.00 98.44 86 GLU A C 1
ATOM 700 O O . GLU A 1 86 ? 3.169 6.442 -8.345 1.00 98.44 86 GLU A O 1
ATOM 705 N N . LEU A 1 87 ? 4.352 4.953 -7.154 1.00 98.62 87 LEU A N 1
ATOM 706 C CA . LEU A 1 87 ? 4.264 3.893 -8.158 1.00 98.62 87 LEU A CA 1
ATOM 707 C C . LEU A 1 87 ? 2.813 3.463 -8.417 1.00 98.62 87 LEU A C 1
ATOM 709 O O . LEU A 1 87 ? 2.441 3.257 -9.565 1.00 98.62 87 LEU A O 1
ATOM 713 N N . ALA A 1 88 ? 1.970 3.368 -7.387 1.00 98.38 88 ALA A N 1
ATOM 714 C CA . ALA A 1 88 ? 0.555 3.025 -7.560 1.00 98.38 88 ALA A CA 1
ATOM 715 C C . ALA A 1 88 ? -0.246 4.111 -8.309 1.00 98.38 88 ALA A C 1
ATOM 717 O O . ALA A 1 88 ? -1.337 3.837 -8.807 1.00 98.38 88 ALA A O 1
ATOM 718 N N . GLU A 1 89 ? 0.282 5.332 -8.395 1.00 98.12 89 GLU A N 1
ATOM 719 C CA . GLU A 1 89 ? -0.361 6.483 -9.033 1.00 98.12 89 GLU A CA 1
ATOM 720 C C . GLU A 1 89 ? 0.182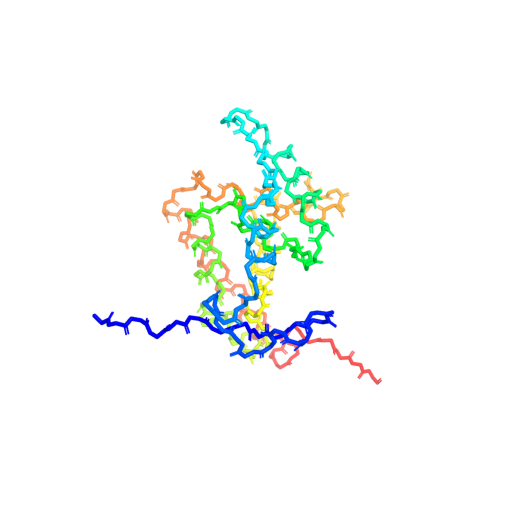 6.769 -10.447 1.00 98.12 89 GLU A C 1
ATOM 722 O O . GLU A 1 89 ? -0.342 7.656 -11.123 1.00 98.12 89 GLU A O 1
ATOM 727 N N . VAL A 1 90 ? 1.188 6.026 -10.935 1.00 98.06 90 VAL A N 1
ATOM 728 C CA . VAL A 1 90 ? 1.696 6.220 -12.306 1.00 98.06 90 VAL A CA 1
ATOM 729 C C . VAL A 1 90 ? 0.663 5.793 -13.345 1.00 98.06 90 VAL A C 1
ATOM 731 O O . VAL A 1 90 ? -0.014 4.769 -13.210 1.00 98.06 90 VAL A O 1
ATOM 734 N N . GLU A 1 91 ? 0.575 6.564 -14.426 1.00 98.00 91 GLU A N 1
ATOM 735 C CA . GLU A 1 91 ? -0.455 6.376 -15.447 1.00 98.00 91 GLU A CA 1
ATOM 736 C C . GLU A 1 91 ? -0.358 5.001 -16.117 1.00 98.00 91 GLU A C 1
ATOM 738 O O . GLU A 1 91 ? -1.380 4.371 -16.366 1.00 98.00 91 GLU A O 1
ATOM 743 N N . GLU A 1 92 ? 0.848 4.472 -16.336 1.00 97.88 92 GLU A N 1
ATOM 744 C CA . GLU A 1 92 ? 1.022 3.143 -16.921 1.00 97.88 92 GLU A CA 1
ATOM 745 C C . GLU A 1 92 ? 0.387 2.034 -16.073 1.00 97.88 92 GLU A C 1
ATOM 747 O O . GLU A 1 92 ? -0.206 1.112 -16.629 1.00 97.88 92 GLU A O 1
ATOM 752 N N . PHE A 1 93 ? 0.473 2.119 -14.742 1.00 98.00 93 PHE A N 1
ATOM 753 C CA . PHE A 1 93 ? -0.163 1.152 -13.844 1.00 98.00 93 PHE A CA 1
ATOM 754 C C . PHE A 1 93 ? -1.683 1.318 -13.831 1.00 98.00 93 PHE A C 1
ATOM 756 O O . PHE A 1 93 ? -2.425 0.335 -13.887 1.00 98.00 93 PHE A O 1
ATOM 763 N N . LEU A 1 94 ? -2.159 2.564 -13.803 1.00 97.19 94 LEU A N 1
ATOM 764 C CA . LEU A 1 94 ? -3.586 2.873 -13.847 1.00 97.19 94 LEU A CA 1
ATOM 765 C C . LEU A 1 94 ? -4.230 2.375 -15.147 1.00 97.19 94 LEU A C 1
ATOM 767 O O . LEU A 1 94 ? -5.307 1.786 -15.095 1.00 97.19 94 LEU A O 1
ATOM 771 N N . LEU A 1 95 ? -3.561 2.548 -16.289 1.00 95.75 95 LEU A N 1
ATOM 772 C CA . LEU A 1 95 ? -4.008 2.029 -17.583 1.00 95.75 95 LEU A CA 1
ATOM 773 C C . LEU A 1 95 ? -3.957 0.502 -17.629 1.00 95.75 95 LEU A C 1
ATOM 775 O O . LEU A 1 95 ? -4.960 -0.126 -17.958 1.00 95.75 95 LEU A O 1
ATOM 779 N N . ALA A 1 96 ? -2.836 -0.105 -17.226 1.00 96.12 96 ALA A N 1
ATOM 780 C CA . ALA A 1 96 ? -2.684 -1.560 -17.238 1.00 96.12 96 ALA A CA 1
ATOM 781 C C . ALA A 1 96 ? -3.711 -2.272 -16.344 1.00 96.12 96 ALA A C 1
ATOM 783 O O . ALA A 1 96 ? -4.081 -3.410 -16.609 1.00 96.12 96 ALA A O 1
ATOM 784 N N . THR A 1 97 ? -4.193 -1.606 -15.296 1.00 95.12 97 THR A N 1
ATOM 785 C CA . THR A 1 97 ? -5.220 -2.134 -14.388 1.00 95.12 97 THR A CA 1
ATOM 786 C C . THR A 1 97 ? -6.640 -1.659 -14.706 1.00 95.12 97 THR A C 1
ATOM 788 O O . THR A 1 97 ? -7.565 -1.945 -13.937 1.00 95.12 97 THR A O 1
ATOM 791 N N . ASP A 1 98 ? -6.828 -0.906 -15.797 1.00 94.44 98 ASP A N 1
ATOM 792 C CA . ASP A 1 98 ? -8.098 -0.269 -16.178 1.00 94.44 98 ASP A CA 1
ATOM 793 C C . ASP A 1 98 ? -8.731 0.542 -15.024 1.00 94.44 98 ASP A C 1
ATOM 795 O O . ASP A 1 98 ? -9.950 0.639 -14.856 1.00 94.44 98 ASP A O 1
ATOM 799 N N . ARG A 1 99 ? -7.881 1.081 -14.139 1.00 94.88 99 ARG A N 1
ATOM 800 C CA . ARG A 1 99 ? -8.269 1.821 -12.927 1.00 94.88 99 ARG A CA 1
ATOM 801 C C . ARG A 1 99 ? -9.245 1.042 -12.026 1.00 94.88 99 ARG A C 1
ATOM 803 O O . ARG A 1 99 ? -9.994 1.640 -11.253 1.00 94.88 99 ARG A O 1
ATOM 810 N N . LYS A 1 100 ? -9.270 -0.297 -12.118 1.00 93.62 100 LYS A N 1
ATOM 811 C CA . LYS A 1 100 ? -10.206 -1.162 -11.371 1.00 93.62 100 LYS A CA 1
ATOM 812 C C . LYS A 1 100 ? -9.666 -1.635 -10.029 1.00 93.62 100 LYS A C 1
ATOM 814 O O . LYS A 1 100 ? -10.441 -2.109 -9.193 1.00 93.62 100 LYS A O 1
ATOM 819 N N . ILE A 1 101 ? -8.359 -1.539 -9.798 1.00 93.81 101 ILE A N 1
ATOM 820 C CA . ILE A 1 101 ? -7.785 -1.910 -8.506 1.00 93.81 101 ILE A CA 1
ATOM 821 C C . ILE A 1 101 ? -8.156 -0.841 -7.479 1.00 93.81 101 ILE A C 1
ATOM 823 O O . ILE A 1 101 ? -7.856 0.337 -7.629 1.00 93.81 101 ILE A O 1
ATOM 827 N N . SER A 1 102 ? -8.862 -1.263 -6.431 1.00 94.50 102 SER A N 1
ATOM 828 C CA . SER A 1 102 ? -9.339 -0.354 -5.393 1.00 94.50 102 SER A CA 1
ATOM 829 C C . SER A 1 102 ? -8.186 0.194 -4.552 1.00 94.50 102 SER A C 1
ATOM 831 O O . SER A 1 102 ? -7.346 -0.562 -4.079 1.00 94.50 102 SER A O 1
ATOM 833 N N . THR A 1 103 ? -8.213 1.489 -4.253 1.00 95.56 103 THR A N 1
ATOM 834 C CA . THR A 1 103 ? -7.322 2.110 -3.256 1.00 95.56 103 THR A CA 1
ATOM 835 C C . THR A 1 103 ? -7.762 1.807 -1.816 1.00 95.56 103 THR A C 1
ATOM 837 O O . THR A 1 103 ? -7.026 2.041 -0.853 1.00 95.56 103 THR A O 1
ATOM 840 N N . LYS A 1 104 ? -8.974 1.253 -1.635 1.00 94.25 104 LYS A N 1
ATOM 841 C CA . LYS A 1 104 ? -9.502 0.862 -0.325 1.00 94.25 104 LYS A CA 1
ATOM 842 C C . LYS A 1 104 ? -8.582 -0.186 0.291 1.00 94.25 104 LYS A C 1
ATOM 844 O O . LYS A 1 104 ? -8.323 -1.225 -0.313 1.00 94.25 104 LYS A O 1
ATOM 849 N N . ARG A 1 105 ? -8.125 0.091 1.516 1.00 93.62 105 ARG A N 1
ATOM 850 C CA . ARG A 1 105 ? -7.160 -0.747 2.245 1.00 93.62 105 ARG A CA 1
ATOM 851 C C . ARG A 1 105 ? -5.866 -1.008 1.460 1.00 93.62 105 ARG A C 1
ATOM 853 O O . ARG A 1 105 ? -5.236 -2.041 1.641 1.00 93.62 105 ARG A O 1
ATOM 860 N N . MET A 1 106 ? -5.477 -0.060 0.599 1.00 97.12 106 MET A N 1
ATOM 861 C CA . MET A 1 106 ? -4.194 -0.043 -0.113 1.00 97.12 106 MET A CA 1
ATOM 862 C C . MET A 1 106 ? -3.963 -1.241 -1.050 1.00 97.12 106 MET A C 1
ATOM 864 O O . MET A 1 106 ? -2.832 -1.697 -1.204 1.00 97.12 106 MET A O 1
ATOM 868 N N . LYS A 1 107 ? -5.017 -1.786 -1.671 1.00 96.75 107 LYS A N 1
ATOM 869 C CA . LYS A 1 107 ? -4.886 -2.962 -2.551 1.00 96.75 107 LYS A CA 1
ATOM 870 C C . LYS A 1 107 ? -4.041 -2.674 -3.800 1.00 96.75 107 LYS A C 1
ATOM 872 O O . LYS A 1 107 ? -3.304 -3.541 -4.245 1.00 96.75 107 LYS A O 1
ATOM 877 N N . ASP A 1 108 ? -4.110 -1.464 -4.332 1.00 97.56 108 ASP A N 1
ATOM 878 C CA . ASP A 1 108 ? -3.202 -0.927 -5.353 1.00 97.56 108 ASP A CA 1
ATOM 879 C C . ASP A 1 108 ? -1.722 -1.029 -4.944 1.00 97.56 108 ASP A C 1
ATOM 881 O O . ASP A 1 108 ? -0.896 -1.558 -5.686 1.00 97.56 108 ASP A O 1
ATOM 885 N N . ARG A 1 109 ? -1.398 -0.621 -3.716 1.00 98.12 109 ARG A N 1
ATOM 886 C CA . ARG A 1 109 ? -0.035 -0.689 -3.172 1.00 98.12 109 ARG A CA 1
ATOM 887 C C . ARG A 1 109 ? 0.434 -2.125 -2.932 1.00 98.12 109 ARG A C 1
ATOM 889 O O . ARG A 1 109 ? 1.629 -2.386 -3.028 1.00 98.12 109 ARG A O 1
ATOM 896 N N . ASP A 1 110 ? -0.480 -3.057 -2.649 1.00 97.31 110 ASP A N 1
ATOM 897 C CA . ASP A 1 110 ? -0.153 -4.491 -2.581 1.00 97.31 110 ASP A CA 1
ATOM 898 C C . ASP A 1 110 ? 0.350 -5.012 -3.935 1.00 97.31 110 ASP A C 1
ATOM 900 O O . ASP A 1 110 ? 1.343 -5.731 -3.992 1.00 97.31 110 ASP A O 1
ATOM 904 N N . PHE A 1 111 ? -0.279 -4.597 -5.042 1.00 96.75 111 PHE A N 1
ATOM 905 C CA . PHE A 1 111 ? 0.151 -4.978 -6.394 1.00 96.75 111 PHE A CA 1
ATOM 906 C C . PHE A 1 111 ? 1.534 -4.417 -6.728 1.00 96.75 111 PHE A C 1
ATOM 908 O O . PHE A 1 111 ? 2.386 -5.145 -7.238 1.00 96.75 111 PHE A O 1
ATOM 915 N N . VAL A 1 112 ? 1.780 -3.150 -6.393 1.00 98.31 112 VAL A N 1
ATOM 916 C CA . VAL A 1 112 ? 3.103 -2.529 -6.549 1.00 98.31 112 VAL A CA 1
ATOM 917 C C . VAL A 1 112 ? 4.161 -3.279 -5.739 1.00 98.31 112 VAL A C 1
ATOM 919 O O . VAL A 1 112 ? 5.235 -3.579 -6.256 1.00 98.31 112 VAL A O 1
ATOM 922 N N . ASN A 1 113 ? 3.860 -3.637 -4.489 1.00 97.94 113 ASN A N 1
ATOM 923 C CA . ASN A 1 113 ? 4.800 -4.362 -3.637 1.00 97.94 113 ASN A CA 1
ATOM 924 C C . ASN A 1 113 ? 5.159 -5.749 -4.184 1.00 97.94 113 ASN A C 1
ATOM 926 O O . ASN A 1 113 ? 6.298 -6.177 -4.016 1.00 97.94 113 ASN A O 1
ATOM 930 N N . ARG A 1 114 ? 4.248 -6.422 -4.900 1.00 96.38 114 ARG A N 1
ATOM 931 C CA . ARG A 1 114 ? 4.575 -7.671 -5.613 1.00 96.38 114 ARG A CA 1
ATOM 932 C C . ARG A 1 114 ? 5.623 -7.436 -6.692 1.00 96.38 114 ARG A C 1
ATOM 934 O O . ARG A 1 114 ? 6.567 -8.209 -6.779 1.00 96.38 114 ARG A O 1
ATOM 941 N N . PHE A 1 115 ? 5.495 -6.369 -7.483 1.00 97.50 115 PHE A N 1
ATOM 942 C CA . PHE A 1 115 ? 6.536 -6.011 -8.450 1.00 97.50 115 PHE A CA 1
ATOM 943 C C . PHE A 1 115 ? 7.869 -5.743 -7.748 1.00 97.50 115 PHE A C 1
ATOM 945 O O . PHE A 1 115 ? 8.878 -6.326 -8.128 1.00 97.50 115 PHE A O 1
ATOM 952 N N . LEU A 1 116 ? 7.869 -4.904 -6.707 1.00 97.94 116 LEU A N 1
ATOM 953 C CA . LEU A 1 116 ? 9.091 -4.538 -5.988 1.00 97.94 116 LEU A CA 1
ATOM 954 C C . LEU A 1 116 ? 9.791 -5.753 -5.385 1.00 97.94 116 LEU A C 1
ATOM 956 O O . LEU A 1 116 ? 11.009 -5.848 -5.476 1.00 97.94 116 LEU A O 1
ATOM 960 N N . ALA A 1 117 ? 9.025 -6.686 -4.819 1.00 96.50 117 ALA A N 1
ATOM 961 C CA . ALA A 1 117 ? 9.529 -7.945 -4.295 1.00 96.50 117 ALA A CA 1
ATOM 962 C C . ALA A 1 117 ? 10.384 -8.695 -5.317 1.00 96.50 117 ALA A C 1
ATOM 964 O O . ALA A 1 117 ? 11.571 -8.914 -5.089 1.00 96.50 117 ALA A O 1
ATOM 965 N N . PHE A 1 118 ? 9.811 -9.019 -6.473 1.00 95.94 118 PHE A N 1
ATOM 966 C CA . PHE A 1 118 ? 10.526 -9.798 -7.482 1.00 95.94 118 PHE A CA 1
ATOM 967 C C . PHE A 1 118 ? 11.584 -8.985 -8.230 1.00 95.94 118 PHE A C 1
ATOM 969 O O . PHE A 1 118 ? 12.611 -9.539 -8.609 1.00 95.94 118 PHE A O 1
ATOM 976 N N . PHE A 1 119 ? 11.369 -7.682 -8.420 1.00 95.88 119 PHE A N 1
ATOM 977 C CA . PHE A 1 119 ? 12.326 -6.819 -9.107 1.00 95.88 119 PHE A CA 1
ATOM 978 C C . PHE A 1 119 ? 13.594 -6.573 -8.282 1.00 95.88 119 PHE A C 1
ATOM 980 O O . PHE A 1 119 ? 14.689 -6.585 -8.832 1.00 95.88 119 PHE A O 1
ATOM 987 N N . LEU A 1 120 ? 13.453 -6.343 -6.972 1.00 95.38 120 LEU A N 1
ATOM 988 C CA . LEU A 1 120 ? 14.581 -5.988 -6.108 1.00 95.38 120 LEU A CA 1
ATOM 989 C C . LEU A 1 120 ? 15.317 -7.200 -5.550 1.00 95.38 120 LEU A C 1
ATOM 991 O O . LEU A 1 120 ? 16.524 -7.120 -5.347 1.00 95.38 120 LEU A O 1
ATOM 995 N N . LEU A 1 121 ? 14.598 -8.284 -5.259 1.00 93.75 121 LEU A N 1
ATOM 996 C CA . LEU A 1 121 ? 15.169 -9.444 -4.578 1.00 93.75 121 LEU A CA 1
ATOM 997 C C . LEU A 1 121 ? 15.430 -10.621 -5.527 1.00 93.75 121 LEU A C 1
ATOM 999 O O . LEU A 1 121 ? 16.181 -11.516 -5.168 1.00 93.75 121 LEU A O 1
ATOM 1003 N N . GLY A 1 122 ? 14.852 -10.632 -6.732 1.00 91.81 122 GLY A N 1
ATOM 1004 C CA . GLY A 1 122 ? 14.990 -11.745 -7.676 1.00 91.81 122 GLY A CA 1
ATOM 1005 C C . GLY A 1 122 ? 14.186 -12.989 -7.273 1.00 91.81 122 GLY A C 1
ATOM 1006 O O . GLY A 1 122 ? 13.945 -13.251 -6.098 1.00 91.81 122 GLY A O 1
ATOM 1007 N N . TYR A 1 123 ? 13.725 -13.757 -8.262 1.00 84.69 123 TYR A N 1
ATOM 1008 C CA . TYR A 1 123 ? 12.861 -14.921 -8.027 1.00 84.69 123 TYR A CA 1
ATOM 1009 C C . TYR A 1 123 ? 13.643 -16.164 -7.567 1.00 84.69 123 TYR A C 1
ATOM 1011 O O . TYR A 1 123 ? 13.350 -16.701 -6.503 1.00 84.69 123 TYR A O 1
ATOM 1019 N N . ASP A 1 124 ? 14.640 -16.593 -8.347 1.00 76.06 124 ASP A N 1
ATOM 1020 C CA . ASP A 1 124 ? 15.246 -17.929 -8.220 1.00 76.06 124 ASP A CA 1
ATOM 1021 C C . ASP A 1 124 ? 16.106 -18.123 -6.964 1.00 76.06 124 ASP A C 1
ATOM 1023 O O . ASP A 1 124 ? 16.180 -19.225 -6.429 1.00 76.06 124 ASP A O 1
ATOM 1027 N N . GLU A 1 125 ? 16.758 -17.065 -6.483 1.00 72.38 125 GLU A N 1
ATOM 1028 C CA . GLU A 1 125 ? 17.732 -17.179 -5.390 1.00 72.38 125 GLU A CA 1
ATOM 1029 C C . GLU A 1 125 ? 17.120 -16.926 -4.006 1.00 72.38 125 GLU A C 1
ATOM 1031 O O . GLU A 1 125 ? 17.671 -17.384 -3.009 1.00 72.38 125 GLU A O 1
ATOM 1036 N N . ASN A 1 126 ? 15.988 -16.212 -3.928 1.00 78.88 126 ASN A N 1
ATOM 1037 C CA . ASN A 1 126 ? 15.551 -15.582 -2.676 1.00 78.88 126 ASN A CA 1
ATOM 1038 C C . ASN A 1 126 ? 14.076 -15.808 -2.300 1.00 78.88 126 ASN A C 1
ATOM 1040 O O . ASN A 1 126 ? 13.670 -15.419 -1.203 1.00 78.88 126 ASN A O 1
ATOM 1044 N N . TYR A 1 127 ? 13.249 -16.407 -3.168 1.00 90.81 127 TYR A N 1
ATOM 1045 C CA . TYR A 1 127 ? 11.832 -16.624 -2.863 1.00 90.81 127 TYR A CA 1
ATOM 1046 C C . TYR A 1 127 ? 11.540 -18.043 -2.348 1.00 90.81 127 TYR A C 1
ATOM 1048 O O . TYR A 1 127 ? 11.378 -18.987 -3.115 1.00 90.81 127 TYR A O 1
ATOM 1056 N N . GLU A 1 128 ? 11.368 -18.178 -1.032 1.00 86.25 128 GLU A N 1
ATOM 1057 C CA . GLU A 1 128 ? 11.099 -19.462 -0.354 1.00 86.25 128 GLU A CA 1
ATOM 1058 C C . GLU A 1 128 ? 9.598 -19.807 -0.227 1.00 86.25 128 GLU A C 1
ATOM 1060 O O . GLU A 1 128 ? 9.203 -20.678 0.546 1.00 86.25 128 GLU A O 1
ATOM 1065 N N . GLY A 1 129 ? 8.722 -19.110 -0.958 1.00 86.44 129 GLY A N 1
ATOM 1066 C CA . GLY A 1 129 ? 7.268 -19.325 -0.913 1.00 86.44 129 GLY A CA 1
ATOM 1067 C C . GLY A 1 129 ? 6.507 -18.436 0.081 1.00 86.44 129 GLY A C 1
ATOM 1068 O O . GLY A 1 129 ? 5.278 -18.377 0.026 1.00 86.44 129 GLY A O 1
ATOM 1069 N N . GLU A 1 130 ? 7.196 -17.673 0.932 1.00 89.56 130 GLU A N 1
ATOM 1070 C CA . GLU A 1 130 ? 6.572 -16.733 1.876 1.00 89.56 130 GLU A CA 1
ATOM 1071 C C . GLU A 1 130 ? 6.491 -15.320 1.266 1.00 89.56 130 GLU A C 1
ATOM 1073 O O . GLU A 1 130 ? 7.428 -14.526 1.326 1.00 89.56 130 GLU A O 1
ATOM 1078 N N . LEU A 1 131 ? 5.377 -15.019 0.587 1.00 91.31 131 LEU A N 1
ATOM 1079 C CA . LEU A 1 131 ? 5.239 -13.788 -0.202 1.00 91.31 131 LEU A CA 1
ATOM 1080 C C . LEU A 1 131 ? 5.138 -12.523 0.659 1.00 91.31 131 LEU A C 1
ATOM 1082 O O . LEU A 1 131 ? 5.611 -11.467 0.236 1.00 91.31 131 LEU A O 1
ATOM 1086 N N . ASP A 1 132 ? 4.511 -12.590 1.834 1.00 89.56 132 ASP A N 1
ATOM 1087 C CA . ASP A 1 132 ? 4.253 -11.383 2.619 1.00 89.56 132 ASP A CA 1
ATOM 1088 C C . ASP A 1 132 ? 5.538 -10.818 3.230 1.00 89.56 132 ASP A C 1
ATOM 1090 O O . ASP A 1 132 ? 5.756 -9.601 3.172 1.00 89.56 132 ASP A O 1
ATOM 1094 N N . GLY A 1 133 ? 6.403 -11.688 3.748 1.00 88.44 133 GLY A N 1
ATOM 1095 C CA . GLY A 1 133 ? 7.749 -11.377 4.211 1.00 88.44 133 GLY A CA 1
ATOM 1096 C C . GLY A 1 133 ? 8.665 -10.963 3.068 1.00 88.44 133 GLY A C 1
ATOM 1097 O O . GLY A 1 133 ? 9.405 -9.993 3.213 1.00 88.44 133 GLY A O 1
ATOM 1098 N N . PHE A 1 134 ? 8.547 -11.592 1.897 1.00 92.81 134 PHE A N 1
ATOM 1099 C CA . PHE A 1 134 ? 9.303 -11.193 0.709 1.00 92.81 134 PHE A CA 1
ATOM 1100 C C . PHE A 1 134 ? 8.972 -9.753 0.273 1.00 92.81 134 PHE A C 1
ATOM 1102 O O . PHE A 1 134 ? 9.863 -8.921 0.080 1.00 92.81 134 PHE A O 1
ATOM 1109 N N . MET A 1 135 ? 7.682 -9.403 0.240 1.00 95.19 135 MET A N 1
ATOM 1110 C CA . MET A 1 135 ? 7.230 -8.027 0.008 1.00 95.19 135 MET A CA 1
ATOM 1111 C C . MET A 1 135 ? 7.648 -7.062 1.124 1.00 95.19 135 MET A C 1
ATOM 1113 O O . MET A 1 135 ? 7.972 -5.908 0.841 1.00 95.19 135 MET A O 1
ATOM 1117 N N . GLN A 1 136 ? 7.647 -7.500 2.387 1.00 92.75 136 GLN A N 1
ATOM 1118 C CA . GLN A 1 136 ? 8.115 -6.683 3.509 1.00 92.75 136 GLN A CA 1
ATOM 1119 C C . GLN A 1 136 ? 9.603 -6.345 3.360 1.00 92.75 136 GLN A C 1
ATOM 1121 O O . GLN A 1 136 ? 9.956 -5.176 3.493 1.00 92.75 136 GLN A O 1
ATOM 1126 N N . THR A 1 137 ? 10.453 -7.327 3.054 1.00 92.56 137 THR A N 1
ATOM 1127 C CA . THR A 1 137 ? 11.897 -7.135 2.854 1.00 92.56 137 THR A CA 1
ATOM 1128 C C . THR A 1 137 ? 12.171 -6.158 1.715 1.00 92.56 137 THR A 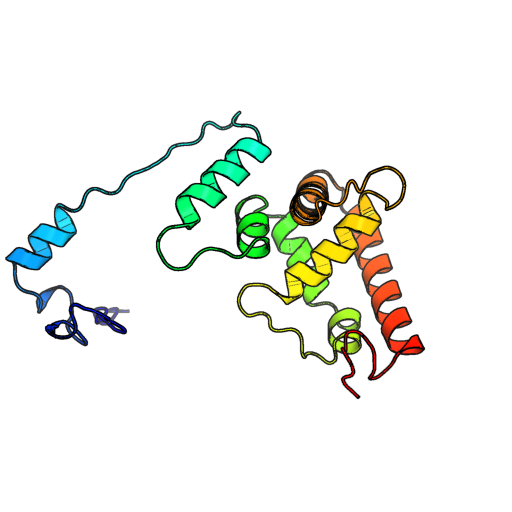C 1
ATOM 1130 O O . THR A 1 137 ? 12.925 -5.200 1.891 1.00 92.56 137 THR A O 1
ATOM 1133 N N . ALA A 1 138 ? 11.502 -6.331 0.572 1.00 95.75 138 ALA A N 1
ATOM 1134 C CA . ALA A 1 138 ? 11.673 -5.438 -0.569 1.00 95.75 138 ALA A CA 1
ATOM 1135 C C . ALA A 1 138 ? 11.230 -4.005 -0.255 1.00 95.75 138 ALA A C 1
ATOM 1137 O O . ALA A 1 138 ? 11.978 -3.065 -0.521 1.00 95.75 138 ALA A O 1
ATOM 1138 N N . MET A 1 139 ? 10.062 -3.830 0.373 1.00 96.44 139 MET A N 1
ATOM 1139 C CA . MET A 1 139 ? 9.584 -2.506 0.772 1.00 96.44 139 MET A CA 1
ATOM 1140 C C . MET A 1 139 ? 10.520 -1.852 1.798 1.00 96.44 139 MET A C 1
ATOM 1142 O O . MET A 1 139 ? 10.800 -0.664 1.676 1.00 96.44 139 MET A O 1
ATOM 1146 N N . SER A 1 140 ? 11.040 -2.603 2.775 1.00 94.56 140 SER A N 1
ATOM 1147 C CA . SER A 1 140 ? 12.007 -2.078 3.748 1.00 94.56 140 SER A CA 1
ATOM 1148 C C . SER A 1 140 ? 13.311 -1.627 3.088 1.00 94.56 140 SER A C 1
ATOM 1150 O O . SER A 1 140 ? 13.811 -0.563 3.433 1.00 94.56 140 SER A O 1
ATOM 1152 N N . SER A 1 141 ? 13.818 -2.358 2.088 1.00 95.62 141 SER A N 1
ATOM 1153 C CA . SER A 1 141 ? 15.063 -1.992 1.388 1.00 95.62 141 SER A CA 1
ATOM 1154 C C . SER A 1 141 ? 15.008 -0.620 0.699 1.00 95.62 141 SER A C 1
ATOM 1156 O O . SER A 1 141 ? 16.041 0.013 0.491 1.00 95.62 141 SER A O 1
ATOM 1158 N N . LEU A 1 142 ? 13.809 -0.108 0.386 1.00 97.50 142 LEU A N 1
ATOM 1159 C CA . LEU A 1 142 ? 13.634 1.205 -0.244 1.00 97.50 142 LEU A CA 1
ATOM 1160 C C . LEU A 1 142 ? 14.166 2.361 0.612 1.00 97.50 142 LEU A C 1
ATOM 1162 O O . LEU A 1 142 ? 14.471 3.418 0.064 1.00 97.50 142 LEU A O 1
ATOM 1166 N N . SER A 1 143 ? 14.272 2.203 1.938 1.00 95.38 143 SER A N 1
ATOM 1167 C CA . SER A 1 143 ? 14.799 3.272 2.795 1.00 95.38 143 SER A CA 1
ATOM 1168 C C . SER A 1 143 ? 16.281 3.552 2.555 1.00 95.38 143 SER A C 1
ATOM 1170 O O . SER A 1 143 ? 16.741 4.647 2.869 1.00 95.38 143 SER A O 1
ATOM 1172 N N . GLU A 1 144 ? 17.011 2.579 2.010 1.00 95.62 144 GLU A N 1
ATOM 1173 C CA . GLU A 1 144 ? 18.459 2.646 1.786 1.00 95.62 144 GLU A CA 1
ATOM 1174 C C . GLU A 1 144 ? 18.821 3.073 0.359 1.00 95.62 144 GLU A C 1
ATOM 1176 O O . GLU A 1 144 ? 19.980 3.375 0.092 1.00 95.62 144 GLU A O 1
ATOM 1181 N N . LYS A 1 145 ? 17.838 3.137 -0.547 1.00 97.00 145 LYS A N 1
ATOM 1182 C CA . LYS A 1 145 ? 18.061 3.449 -1.963 1.00 97.00 145 LYS A CA 1
ATOM 1183 C C . LYS A 1 145 ? 18.301 4.925 -2.198 1.00 97.00 145 LYS A C 1
ATOM 1185 O O . LYS A 1 145 ? 17.614 5.760 -1.614 1.00 97.00 145 LYS A O 1
ATOM 1190 N N . ASP A 1 146 ? 19.213 5.278 -3.088 1.00 97.69 146 ASP A N 1
ATOM 1191 C CA . ASP A 1 146 ? 19.377 6.664 -3.514 1.00 97.69 146 ASP A CA 1
ATOM 1192 C C . ASP A 1 146 ? 18.309 7.089 -4.543 1.00 97.69 146 ASP A C 1
ATOM 1194 O O . ASP A 1 146 ? 17.451 6.312 -4.965 1.00 97.69 146 ASP A O 1
ATOM 1198 N N . GLU A 1 147 ? 18.293 8.372 -4.902 1.00 97.31 147 GLU A N 1
ATOM 1199 C CA . GLU A 1 147 ? 17.284 8.905 -5.825 1.00 97.31 147 GLU A CA 1
ATOM 1200 C C . GLU A 1 147 ? 17.429 8.366 -7.254 1.00 97.31 147 GLU A C 1
ATOM 1202 O O . GLU A 1 147 ? 16.442 8.231 -7.978 1.00 97.31 147 GLU A O 1
ATOM 1207 N N . LYS A 1 148 ? 18.651 8.011 -7.659 1.00 98.12 148 LYS A N 1
ATOM 1208 C CA . LYS A 1 148 ? 18.909 7.428 -8.972 1.00 98.12 148 LYS A CA 1
ATOM 1209 C C . LYS A 1 148 ? 18.325 6.018 -9.034 1.00 98.12 148 LYS A C 1
ATOM 1211 O O . LYS A 1 148 ? 17.608 5.708 -9.983 1.00 98.12 148 LYS A O 1
ATOM 1216 N N . GLU A 1 149 ? 18.560 5.205 -8.009 1.00 98.19 149 GLU A N 1
ATOM 1217 C CA . GLU A 1 149 ? 17.978 3.869 -7.884 1.00 98.19 149 GLU A CA 1
ATOM 1218 C C . GLU A 1 149 ? 16.444 3.918 -7.863 1.00 98.19 149 GLU A C 1
ATOM 1220 O O . GLU A 1 149 ? 15.789 3.144 -8.564 1.00 98.19 149 GLU A O 1
ATOM 1225 N N . LEU A 1 150 ? 15.844 4.844 -7.103 1.00 98.25 150 LEU A N 1
ATOM 1226 C CA . LEU A 1 150 ? 14.386 5.015 -7.089 1.00 98.25 150 LEU A CA 1
ATOM 1227 C C . LEU A 1 150 ? 13.843 5.404 -8.469 1.00 98.25 150 LEU A C 1
ATOM 1229 O O . LEU A 1 150 ? 12.839 4.848 -8.925 1.00 98.25 150 LEU A O 1
ATOM 1233 N N . GLN A 1 151 ? 14.526 6.303 -9.176 1.00 98.31 151 GLN A N 1
ATOM 1234 C CA . GLN A 1 151 ? 14.128 6.703 -10.521 1.00 98.31 151 GLN A CA 1
ATOM 1235 C C . GLN A 1 151 ? 14.258 5.551 -11.534 1.00 98.31 151 GLN A C 1
ATOM 1237 O O . GLN A 1 151 ? 13.404 5.404 -12.418 1.00 98.31 151 GLN A O 1
ATOM 1242 N N . GLU A 1 152 ? 15.282 4.705 -11.407 1.00 98.31 152 GLU A N 1
ATOM 1243 C CA . GLU A 1 152 ? 15.452 3.490 -12.213 1.00 98.31 152 GLU A CA 1
ATOM 1244 C C . GLU A 1 152 ? 14.324 2.482 -11.957 1.00 98.31 152 GLU A C 1
ATOM 1246 O O . GLU A 1 152 ? 13.729 1.969 -12.914 1.00 98.31 152 GLU A O 1
ATOM 1251 N N . ILE A 1 153 ? 13.957 2.263 -10.689 1.00 98.56 153 ILE A N 1
ATOM 1252 C CA . ILE A 1 153 ? 12.824 1.409 -10.303 1.00 98.56 153 ILE A CA 1
ATOM 1253 C C . ILE A 1 153 ? 11.528 1.942 -10.911 1.00 98.56 153 ILE A C 1
ATOM 1255 O O . ILE A 1 153 ? 10.812 1.195 -11.577 1.00 98.56 153 ILE A O 1
ATOM 1259 N N . LYS A 1 154 ? 11.237 3.237 -10.739 1.00 98.62 154 LYS A N 1
ATOM 1260 C CA . LYS A 1 154 ? 10.021 3.870 -11.268 1.00 98.62 154 LYS A CA 1
ATOM 1261 C C . LYS A 1 154 ? 9.937 3.763 -12.787 1.00 98.62 154 LYS A C 1
ATOM 1263 O O . LYS A 1 154 ? 8.897 3.391 -13.332 1.00 98.62 154 LYS A O 1
ATOM 1268 N N . THR A 1 155 ? 11.044 4.034 -13.474 1.00 98.44 1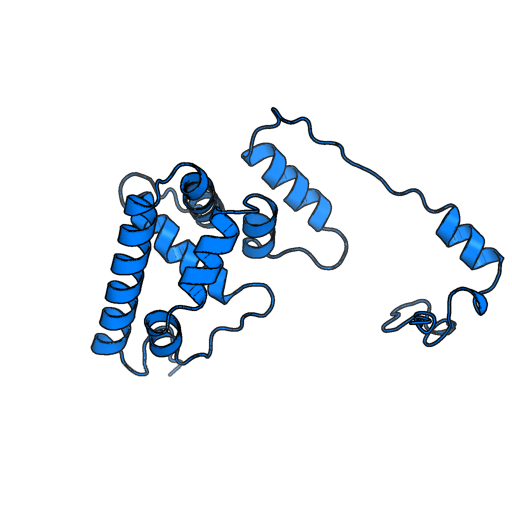55 THR A N 1
ATOM 1269 C CA . THR A 1 155 ? 11.127 3.929 -14.936 1.00 98.44 155 THR A CA 1
ATOM 1270 C C . THR A 1 155 ? 10.884 2.494 -15.401 1.00 98.44 155 THR A C 1
ATOM 1272 O O . THR A 1 155 ? 10.151 2.262 -16.364 1.00 98.44 155 THR A O 1
ATOM 1275 N N . THR A 1 156 ? 11.476 1.517 -14.715 1.00 98.38 156 THR A N 1
ATOM 1276 C CA . THR A 1 156 ? 11.339 0.098 -15.062 1.00 98.38 156 THR A CA 1
ATOM 1277 C C . THR A 1 156 ? 9.938 -0.424 -14.769 1.00 98.38 156 THR A C 1
ATOM 1279 O O . THR A 1 156 ? 9.363 -1.136 -15.595 1.00 98.38 156 THR A O 1
ATOM 1282 N N . PHE A 1 157 ? 9.342 -0.008 -13.652 1.00 98.62 157 PHE A N 1
ATOM 1283 C CA . PHE A 1 157 ? 7.955 -0.300 -13.312 1.00 98.62 157 PHE A CA 1
ATOM 1284 C C . PHE A 1 157 ? 6.993 0.221 -14.385 1.00 98.62 157 PHE A C 1
ATOM 1286 O O . PHE A 1 157 ? 6.207 -0.555 -14.928 1.00 98.62 157 PHE A O 1
ATOM 1293 N N . GLY A 1 158 ? 7.110 1.497 -14.771 1.00 98.44 158 GLY A N 1
ATOM 1294 C CA . GLY A 1 158 ? 6.270 2.093 -15.813 1.00 98.44 158 GLY A CA 1
ATOM 1295 C C . GLY A 1 158 ? 6.397 1.373 -17.161 1.00 98.44 158 GLY A C 1
ATOM 1296 O O . GLY A 1 158 ? 5.391 1.020 -17.778 1.00 98.44 158 GLY A O 1
ATOM 1297 N N . LYS A 1 159 ? 7.628 1.056 -17.594 1.00 98.44 159 LYS A N 1
ATOM 1298 C CA . LYS A 1 159 ? 7.872 0.252 -18.809 1.00 98.44 159 LYS A CA 1
ATOM 1299 C C . LYS A 1 159 ? 7.238 -1.136 -18.722 1.00 98.44 159 LYS A C 1
ATOM 1301 O O . LYS A 1 159 ? 6.644 -1.591 -19.700 1.00 98.44 159 LYS A O 1
ATOM 1306 N N . SER A 1 160 ? 7.336 -1.790 -17.567 1.00 97.75 160 SER A N 1
ATOM 1307 C CA . SER A 1 160 ? 6.743 -3.110 -17.336 1.00 97.75 160 SER A CA 1
ATOM 1308 C C . SER A 1 160 ? 5.220 -3.050 -17.441 1.00 97.75 160 SER A C 1
ATOM 1310 O O . SER A 1 160 ? 4.631 -3.834 -18.180 1.00 97.75 160 SER A O 1
ATOM 1312 N N . MET A 1 161 ? 4.580 -2.069 -16.795 1.00 98.12 161 MET A N 1
ATOM 1313 C CA . MET A 1 161 ? 3.124 -1.892 -16.850 1.00 98.12 161 MET A CA 1
ATOM 1314 C C . MET A 1 161 ? 2.628 -1.575 -18.261 1.00 98.12 161 MET A C 1
ATOM 1316 O O . MET A 1 161 ? 1.671 -2.189 -18.729 1.00 98.12 161 MET A O 1
ATOM 1320 N N . ARG A 1 162 ? 3.332 -0.702 -18.990 1.00 97.75 162 ARG A N 1
ATOM 1321 C CA . ARG A 1 162 ? 3.036 -0.425 -20.402 1.00 97.75 162 ARG A CA 1
ATOM 1322 C C . ARG A 1 162 ? 3.163 -1.672 -21.273 1.00 97.75 162 ARG A C 1
ATOM 1324 O O . ARG A 1 162 ? 2.342 -1.893 -22.153 1.00 97.75 162 ARG A O 1
ATOM 1331 N N . THR A 1 163 ? 4.181 -2.492 -21.029 1.00 97.75 163 THR A N 1
ATOM 1332 C CA . THR A 1 163 ? 4.398 -3.739 -21.774 1.00 97.75 163 THR A CA 1
ATOM 1333 C C . THR A 1 163 ? 3.279 -4.741 -21.501 1.00 97.75 163 THR A C 1
ATOM 1335 O O . THR A 1 163 ? 2.730 -5.304 -22.442 1.00 97.75 163 THR A O 1
ATOM 1338 N N . ILE A 1 164 ? 2.883 -4.906 -20.235 1.00 96.31 164 ILE A N 1
ATOM 1339 C CA . ILE A 1 164 ? 1.743 -5.745 -19.840 1.00 96.31 164 ILE A CA 1
ATOM 1340 C C . ILE A 1 164 ? 0.465 -5.275 -20.541 1.00 96.31 164 ILE A C 1
ATOM 1342 O O . ILE A 1 164 ? -0.234 -6.094 -21.133 1.00 96.31 164 ILE A O 1
ATOM 1346 N N . TYR A 1 165 ? 0.190 -3.969 -20.532 1.00 96.19 165 TYR A N 1
ATOM 1347 C CA . TYR A 1 165 ? -0.962 -3.406 -21.232 1.00 96.19 165 TYR A CA 1
ATOM 1348 C C . TYR A 1 165 ? -0.897 -3.654 -22.745 1.00 96.19 165 TYR A C 1
ATOM 1350 O O . TYR A 1 165 ? -1.877 -4.074 -23.334 1.00 96.19 165 TYR A O 1
ATOM 1358 N N . ASN A 1 166 ? 0.254 -3.485 -23.392 1.00 96.62 166 ASN A N 1
ATOM 1359 C CA . ASN A 1 166 ? 0.357 -3.715 -24.837 1.00 96.62 166 ASN A CA 1
ATOM 1360 C C . ASN A 1 166 ? 0.189 -5.192 -25.238 1.00 96.62 166 ASN A C 1
ATOM 1362 O O . ASN A 1 166 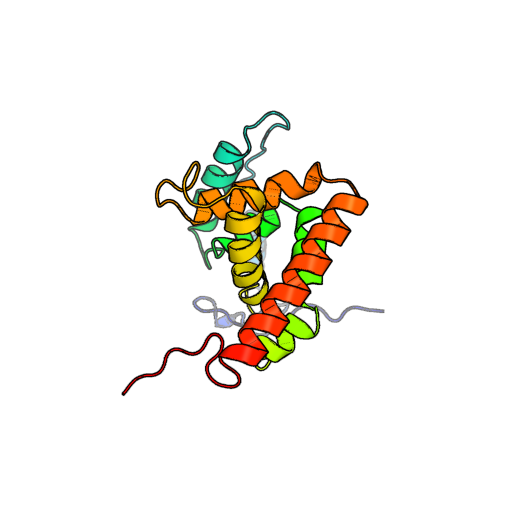? -0.269 -5.468 -26.342 1.00 96.62 166 ASN A O 1
ATOM 1366 N N . ILE A 1 167 ? 0.594 -6.133 -24.378 1.00 96.69 167 ILE A N 1
ATOM 1367 C CA . ILE A 1 167 ? 0.497 -7.574 -24.657 1.00 96.69 167 ILE A CA 1
ATOM 1368 C C . ILE A 1 167 ? -0.918 -8.090 -24.398 1.00 96.69 167 ILE A C 1
ATOM 1370 O O . ILE A 1 167 ? -1.446 -8.857 -25.199 1.00 96.69 167 ILE A O 1
ATOM 1374 N N . PHE A 1 168 ? -1.508 -7.708 -23.266 1.00 94.50 168 PHE A N 1
ATOM 1375 C CA . PHE A 1 168 ? -2.769 -8.282 -22.799 1.00 94.50 168 PHE A CA 1
ATOM 1376 C C . PHE A 1 168 ? -3.965 -7.345 -22.980 1.00 94.50 168 PHE A C 1
ATOM 1378 O O . PHE A 1 168 ? -5.095 -7.808 -22.900 1.00 94.50 168 PHE A O 1
ATOM 1385 N N . ASP A 1 169 ? -3.744 -6.051 -23.216 1.00 92.12 169 ASP A N 1
ATOM 1386 C CA . ASP A 1 169 ? -4.762 -4.999 -23.315 1.00 92.12 169 ASP A CA 1
ATOM 1387 C C . ASP A 1 169 ? -5.809 -5.137 -22.201 1.00 92.12 169 ASP A C 1
ATOM 1389 O O . ASP A 1 169 ? -5.494 -5.098 -21.008 1.00 92.12 169 ASP A O 1
ATOM 1393 N N . ASN A 1 170 ? -7.058 -5.384 -22.581 1.00 87.00 170 ASN A N 1
ATOM 1394 C CA . ASN A 1 170 ? -8.177 -5.549 -21.681 1.00 87.00 170 ASN A CA 1
ATOM 1395 C C . ASN A 1 170 ? -8.098 -6.829 -20.832 1.00 87.00 170 ASN A C 1
ATOM 1397 O O . ASN A 1 170 ? -8.889 -6.991 -19.912 1.00 87.00 170 ASN A O 1
ATOM 1401 N N . ASP A 1 171 ? -7.190 -7.758 -21.091 1.00 90.19 171 ASP A N 1
ATOM 1402 C CA . ASP A 1 171 ? -6.998 -8.949 -20.259 1.00 90.19 171 ASP A CA 1
ATOM 1403 C C . ASP A 1 171 ? -5.946 -8.761 -19.159 1.00 90.19 171 ASP A C 1
ATOM 1405 O O . ASP A 1 171 ? -5.848 -9.593 -18.251 1.00 90.19 171 ASP A O 1
ATOM 1409 N N . ALA A 1 172 ? -5.208 -7.646 -19.165 1.00 91.88 172 ALA A N 1
ATOM 1410 C CA . ALA A 1 172 ? -4.221 -7.342 -18.138 1.00 91.88 172 ALA A CA 1
ATOM 1411 C C . ALA A 1 172 ? -4.852 -7.338 -16.730 1.00 91.88 172 ALA A C 1
ATOM 1413 O O . ALA A 1 172 ? -5.856 -6.678 -16.466 1.00 91.88 172 ALA A O 1
ATOM 1414 N N . PHE A 1 173 ? -4.255 -8.100 -15.806 1.00 89.56 173 PHE A N 1
ATOM 1415 C CA . PHE A 1 173 ? -4.699 -8.233 -14.409 1.00 89.56 173 PHE A CA 1
ATOM 1416 C C . PHE A 1 173 ? -6.153 -8.719 -14.212 1.00 89.56 173 PHE A C 1
ATOM 1418 O O . PHE A 1 173 ? -6.697 -8.589 -13.110 1.00 89.56 173 PHE A O 1
ATOM 1425 N N . ARG A 1 174 ? -6.792 -9.317 -15.231 1.00 86.19 174 ARG A N 1
ATOM 1426 C CA . ARG A 1 174 ? -8.160 -9.853 -15.132 1.00 86.19 174 ARG A CA 1
ATOM 1427 C C . ARG A 1 174 ? -8.151 -11.378 -15.033 1.00 86.19 174 ARG A C 1
ATOM 1429 O O . ARG A 1 174 ? -7.473 -12.071 -15.783 1.00 86.19 174 ARG A O 1
ATOM 1436 N N . LYS A 1 175 ? -8.963 -11.920 -14.122 1.00 81.12 175 LYS A N 1
ATOM 1437 C CA . LYS A 1 175 ? -9.268 -13.355 -14.091 1.00 81.12 175 LYS A CA 1
ATOM 1438 C C . LYS A 1 175 ? -10.522 -13.592 -14.925 1.00 81.12 175 LYS A C 1
ATOM 1440 O O . LYS A 1 175 ? -11.603 -13.146 -14.545 1.00 81.12 175 LYS A O 1
ATOM 1445 N N . ARG A 1 176 ? -10.374 -14.259 -16.069 1.00 78.88 176 ARG A N 1
ATOM 1446 C CA . ARG A 1 176 ? -11.508 -14.714 -16.876 1.00 78.88 176 ARG A CA 1
ATOM 1447 C C . ARG A 1 176 ? -12.080 -15.978 -16.238 1.00 78.88 176 ARG A C 1
ATOM 1449 O O . ARG A 1 176 ? -11.337 -16.895 -15.896 1.00 78.88 176 ARG A O 1
ATOM 1456 N N . TYR A 1 177 ? -13.389 -15.988 -16.042 1.00 78.56 177 TYR A N 1
ATOM 1457 C CA . TYR A 1 177 ? -14.140 -17.197 -15.742 1.00 78.56 177 TYR A CA 1
ATOM 1458 C C . TYR A 1 177 ? -14.870 -17.561 -17.032 1.00 78.56 177 TYR A C 1
ATOM 1460 O O . TYR A 1 177 ? -15.497 -16.681 -17.626 1.00 78.56 177 TYR A O 1
ATOM 1468 N N . ASN A 1 178 ? -14.697 -18.802 -17.484 1.00 63.53 178 ASN A N 1
ATOM 1469 C CA . ASN A 1 178 ? -15.488 -19.362 -18.579 1.00 63.53 178 ASN A CA 1
ATOM 1470 C C . ASN A 1 178 ? -16.924 -19.603 -18.118 1.00 63.53 178 ASN A C 1
ATOM 1472 O O . ASN A 1 178 ? -17.092 -19.959 -16.927 1.00 63.53 178 ASN A O 1
#

pLDDT: mean 90.16, std 8.98, range [46.16, 98.62]